Protein AF-A0A9P6IGS7-F1 (afdb_monomer)

Structure (mmCIF, N/CA/C/O backbone):
data_AF-A0A9P6IGS7-F1
#
_entry.id   AF-A0A9P6IGS7-F1
#
loop_
_atom_site.group_PDB
_atom_site.id
_atom_site.type_symbol
_atom_site.label_atom_id
_atom_site.label_alt_id
_atom_site.label_comp_id
_atom_site.label_asym_id
_atom_site.label_entity_id
_atom_site.label_seq_id
_atom_site.pdbx_PDB_ins_code
_atom_site.Cartn_x
_atom_site.Cartn_y
_atom_site.Cartn_z
_atom_site.occupancy
_atom_site.B_iso_or_equiv
_atom_site.auth_seq_id
_atom_site.auth_comp_id
_atom_site.auth_asym_id
_atom_site.auth_atom_id
_atom_site.pdbx_PDB_model_num
ATOM 1 N N . MET A 1 1 ? -25.926 4.861 7.932 1.00 48.53 1 MET A N 1
ATOM 2 C CA . MET A 1 1 ? -24.695 4.093 8.209 1.00 48.53 1 MET A CA 1
ATOM 3 C C . MET A 1 1 ? -24.009 4.774 9.375 1.00 48.53 1 MET A C 1
ATOM 5 O O . MET A 1 1 ? -23.817 5.980 9.305 1.00 48.53 1 MET A O 1
ATOM 9 N N . THR A 1 2 ? -23.759 4.057 10.466 1.00 55.62 2 THR A N 1
ATOM 10 C CA . THR A 1 2 ? -23.123 4.618 11.664 1.00 55.62 2 THR A CA 1
ATOM 11 C C . THR A 1 2 ? -21.640 4.811 11.376 1.00 55.62 2 THR A C 1
ATOM 13 O O . THR A 1 2 ? -20.963 3.857 10.999 1.00 55.62 2 THR A O 1
ATOM 16 N N . GLN A 1 3 ? -21.142 6.039 11.490 1.00 59.12 3 GLN A N 1
ATOM 17 C CA . GLN A 1 3 ? -19.722 6.325 11.319 1.00 59.12 3 GLN A CA 1
ATOM 18 C C . GLN A 1 3 ? -18.965 5.740 12.519 1.00 59.12 3 GLN A C 1
ATOM 20 O O . GLN A 1 3 ? -19.193 6.162 13.650 1.00 59.12 3 GLN A O 1
ATOM 25 N N . LYS A 1 4 ? -18.114 4.734 12.280 1.00 65.56 4 LYS A N 1
ATOM 26 C CA . LYS A 1 4 ? -17.201 4.195 13.295 1.00 65.56 4 LYS A CA 1
ATOM 27 C C . LYS A 1 4 ? -15.980 5.108 13.388 1.00 65.56 4 LYS A C 1
ATOM 29 O O . LYS A 1 4 ? -15.406 5.471 12.362 1.00 65.56 4 LYS A O 1
ATOM 34 N N . ILE A 1 5 ? -15.616 5.490 14.607 1.00 72.19 5 ILE A N 1
ATOM 35 C CA . ILE A 1 5 ? -14.420 6.280 14.908 1.00 72.19 5 ILE A CA 1
ATOM 36 C C . ILE A 1 5 ? -13.388 5.312 15.490 1.00 72.19 5 ILE A C 1
ATOM 38 O O . ILE A 1 5 ? -13.750 4.418 16.251 1.00 72.19 5 ILE A O 1
ATOM 42 N N . GLY A 1 6 ? -12.130 5.438 15.083 1.00 72.69 6 GLY A N 1
ATOM 43 C CA . GLY A 1 6 ? -11.079 4.513 15.483 1.00 72.69 6 GLY A CA 1
ATOM 44 C C . GLY A 1 6 ? -9.712 4.882 14.927 1.00 72.69 6 GLY A C 1
ATOM 45 O O . GLY A 1 6 ? -9.575 5.835 14.156 1.00 72.69 6 GLY A O 1
ATOM 46 N N . VAL A 1 7 ? -8.710 4.097 15.310 1.00 71.75 7 VAL A N 1
ATOM 47 C CA . VAL A 1 7 ? -7.334 4.186 14.813 1.00 71.75 7 VAL A CA 1
ATOM 48 C C . VAL A 1 7 ? -7.112 3.101 13.766 1.00 71.75 7 VAL A C 1
ATOM 50 O O . VAL A 1 7 ? -7.378 1.931 14.030 1.00 71.75 7 VAL A O 1
ATOM 53 N N . LEU A 1 8 ? -6.608 3.480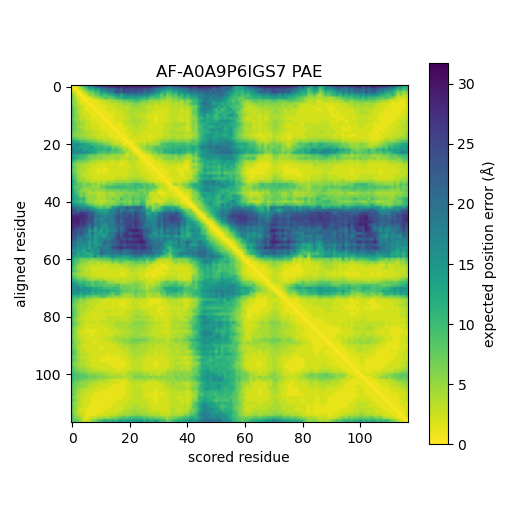 12.589 1.00 73.00 8 LEU A N 1
ATOM 54 C CA . LEU A 1 8 ? -6.190 2.544 11.546 1.00 73.00 8 LEU A CA 1
ATOM 55 C C . LEU A 1 8 ? -4.665 2.424 11.532 1.00 73.00 8 LEU A C 1
ATOM 57 O O . LEU A 1 8 ? -3.960 3.410 11.331 1.00 73.00 8 LEU A O 1
ATOM 61 N N . VAL A 1 9 ? -4.175 1.197 11.643 1.00 76.56 9 VAL A N 1
ATOM 62 C CA . VAL A 1 9 ? -2.787 0.816 11.394 1.00 76.56 9 VAL A CA 1
ATOM 63 C C . VAL A 1 9 ? -2.740 0.100 10.047 1.00 76.56 9 VAL A C 1
ATOM 65 O O . VAL A 1 9 ? -3.460 -0.872 9.836 1.00 76.56 9 VAL A O 1
ATOM 68 N N . ALA A 1 10 ? -1.927 0.598 9.113 1.00 77.88 10 ALA A N 1
ATOM 69 C CA . ALA A 1 10 ? -1.775 0.018 7.781 1.00 77.88 10 ALA A CA 1
ATOM 70 C C . ALA A 1 10 ? -0.299 -0.235 7.466 1.00 77.88 10 ALA A C 1
ATOM 72 O O . ALA A 1 10 ? 0.474 0.711 7.306 1.00 77.88 10 ALA A O 1
ATOM 73 N N . ILE A 1 11 ? 0.084 -1.507 7.349 1.00 79.38 11 ILE A N 1
ATOM 74 C CA . ILE A 1 11 ? 1.481 -1.928 7.227 1.00 79.38 11 ILE A CA 1
ATOM 75 C C . ILE A 1 11 ? 1.697 -2.608 5.862 1.00 79.38 11 ILE A C 1
ATOM 77 O O . ILE A 1 11 ? 1.283 -3.750 5.667 1.00 79.38 11 ILE A O 1
ATOM 81 N N . PRO A 1 12 ? 2.331 -1.940 4.877 1.00 83.19 12 PRO A N 1
ATOM 82 C CA . PRO A 1 12 ? 2.758 -2.571 3.639 1.00 83.19 12 PRO A CA 1
ATOM 83 C C . PRO A 1 12 ? 3.993 -3.435 3.912 1.00 83.19 12 PRO A C 1
ATOM 85 O O . PRO A 1 12 ? 5.076 -2.920 4.186 1.00 83.19 12 PRO A O 1
ATOM 88 N N . ILE A 1 13 ? 3.849 -4.754 3.791 1.00 82.75 13 ILE A N 1
ATOM 89 C CA . ILE A 1 13 ? 4.911 -5.713 4.136 1.00 82.75 13 ILE A CA 1
ATOM 90 C C . ILE A 1 13 ? 5.799 -6.030 2.929 1.00 82.75 13 ILE A C 1
ATOM 92 O O . ILE A 1 13 ? 7.023 -6.112 3.036 1.00 82.75 13 ILE A O 1
ATOM 96 N N . LYS A 1 14 ? 5.195 -6.271 1.756 1.00 84.62 14 LYS A N 1
ATOM 97 C CA . LYS A 1 14 ? 5.913 -6.752 0.560 1.00 84.62 14 LYS A CA 1
ATOM 98 C C . LYS A 1 14 ? 5.155 -6.478 -0.733 1.00 84.62 14 LYS A C 1
ATOM 100 O O . LYS A 1 14 ? 3.932 -6.461 -0.747 1.00 84.62 14 LYS A O 1
ATOM 105 N N . GLY A 1 15 ? 5.883 -6.334 -1.839 1.00 88.00 15 GLY A N 1
ATOM 106 C CA . GLY A 1 15 ? 5.319 -6.250 -3.190 1.00 88.00 15 GLY A CA 1
ATOM 107 C C . GLY A 1 15 ? 5.580 -7.515 -4.010 1.00 88.00 15 GLY A C 1
ATOM 108 O O . GLY A 1 15 ? 6.537 -8.245 -3.748 1.00 88.00 15 GLY A O 1
ATOM 109 N N . ARG A 1 16 ? 4.760 -7.774 -5.033 1.00 90.25 16 ARG A N 1
ATOM 110 C CA . ARG A 1 16 ? 5.007 -8.828 -6.033 1.00 90.25 16 ARG A CA 1
ATOM 111 C C . ARG A 1 16 ? 4.616 -8.370 -7.433 1.00 90.25 16 ARG A C 1
ATOM 113 O O . ARG A 1 16 ? 3.705 -7.565 -7.592 1.00 90.25 16 ARG A O 1
ATOM 120 N N . LYS A 1 17 ? 5.282 -8.937 -8.446 1.00 93.12 17 LYS A N 1
ATOM 121 C CA . LYS A 1 17 ? 5.014 -8.673 -9.874 1.00 93.12 17 LYS A CA 1
ATOM 122 C C . LYS A 1 17 ? 4.985 -7.171 -10.218 1.00 93.12 17 LYS A C 1
ATOM 124 O O . LYS A 1 17 ? 4.226 -6.760 -11.089 1.00 93.12 17 LYS A O 1
ATOM 129 N N . LEU A 1 18 ? 5.794 -6.368 -9.520 1.00 91.81 18 LEU A N 1
ATOM 130 C CA . LEU A 1 18 ? 5.914 -4.938 -9.786 1.00 91.81 18 LEU A CA 1
ATOM 131 C C . LEU A 1 18 ? 6.497 -4.729 -11.183 1.00 91.81 18 LEU A C 1
ATOM 133 O O . LEU A 1 18 ? 7.476 -5.383 -11.552 1.00 91.81 18 LEU A O 1
ATOM 137 N N . ILE A 1 19 ? 5.896 -3.830 -11.959 1.00 91.00 19 ILE A N 1
ATOM 138 C CA . ILE A 1 19 ? 6.411 -3.519 -13.293 1.00 91.00 19 ILE A CA 1
ATOM 139 C C . ILE A 1 19 ? 7.737 -2.760 -13.198 1.00 91.00 19 ILE A C 1
ATOM 141 O O . ILE A 1 19 ? 7.908 -1.854 -12.377 1.00 91.00 19 ILE A O 1
ATOM 145 N N . ASN A 1 20 ? 8.671 -3.113 -14.082 1.00 86.88 20 ASN A N 1
ATOM 146 C CA . ASN A 1 20 ? 9.965 -2.453 -14.152 1.00 86.88 20 ASN A CA 1
ATOM 147 C C . ASN A 1 20 ? 9.980 -1.361 -15.219 1.00 86.88 20 ASN A C 1
ATOM 149 O O . ASN A 1 20 ? 9.940 -1.656 -16.412 1.00 86.88 20 ASN A O 1
ATOM 153 N N . ARG A 1 21 ? 10.042 -0.100 -14.778 1.00 77.19 21 ARG A N 1
ATOM 154 C CA . ARG A 1 21 ? 10.115 1.074 -15.663 1.00 77.19 21 ARG A CA 1
ATOM 155 C C . ARG A 1 21 ? 11.537 1.590 -15.875 1.00 77.19 21 ARG A C 1
ATOM 157 O O . ARG A 1 21 ? 11.810 2.212 -16.897 1.00 77.19 21 ARG A O 1
ATOM 164 N N . SER A 1 22 ? 12.459 1.274 -14.965 1.00 71.75 22 SER A N 1
ATOM 165 C CA . SER A 1 22 ? 13.825 1.801 -14.997 1.00 71.75 22 SER A CA 1
ATOM 166 C C . SER A 1 22 ? 14.737 1.084 -15.997 1.00 71.75 22 SER A C 1
ATOM 168 O O . SER A 1 22 ? 15.829 1.576 -16.285 1.00 71.75 22 SER A O 1
ATOM 170 N N . GLY A 1 23 ? 14.322 -0.077 -16.523 1.00 71.56 23 GLY A N 1
ATOM 171 C CA . GLY A 1 23 ? 15.144 -0.905 -17.414 1.00 71.56 23 GLY A CA 1
ATOM 172 C C . GLY A 1 23 ? 16.380 -1.500 -16.723 1.00 71.56 23 GLY A C 1
ATOM 173 O O . GLY A 1 23 ? 17.259 -2.041 -17.391 1.00 71.56 23 GLY A O 1
ATOM 174 N N . GLY A 1 24 ? 16.456 -1.392 -15.391 1.00 74.25 24 GLY A N 1
ATOM 175 C CA . GLY A 1 24 ? 17.576 -1.815 -14.555 1.00 74.25 24 GLY A CA 1
ATOM 176 C C . GLY A 1 24 ? 17.115 -2.202 -13.147 1.00 74.25 24 GLY A C 1
ATOM 177 O O . GLY A 1 24 ? 15.996 -2.674 -12.954 1.00 74.25 24 GLY A O 1
ATOM 178 N N . LYS A 1 25 ? 17.981 -2.035 -12.142 1.00 80.44 25 LYS A N 1
ATOM 179 C CA . LYS A 1 25 ? 17.617 -2.294 -10.739 1.00 80.44 25 LYS A CA 1
ATOM 180 C C . LYS A 1 25 ? 16.598 -1.248 -10.262 1.00 80.44 25 LYS A C 1
ATOM 182 O O . LYS A 1 25 ? 16.829 -0.058 -10.455 1.00 80.44 25 LYS A O 1
ATOM 187 N N . GLN A 1 26 ? 15.514 -1.697 -9.631 1.00 81.56 26 GLN A N 1
ATOM 188 C CA . GLN A 1 26 ? 14.516 -0.832 -8.989 1.00 81.56 26 GLN A CA 1
ATOM 189 C C . GLN A 1 26 ? 14.714 -0.794 -7.472 1.00 81.56 26 GLN A C 1
ATOM 191 O O . GLN A 1 26 ? 15.150 -1.785 -6.880 1.00 81.56 26 GLN A O 1
ATOM 196 N N . SER A 1 27 ? 14.333 0.328 -6.864 1.00 83.50 27 SER A N 1
ATOM 197 C CA . SER A 1 27 ? 14.329 0.564 -5.418 1.00 83.50 27 SER A CA 1
ATOM 198 C C . SER A 1 27 ? 12.940 1.054 -4.979 1.00 83.50 27 SER A C 1
ATOM 200 O O . SER A 1 27 ? 12.761 2.248 -4.729 1.00 83.50 27 SER A O 1
ATOM 202 N N . PRO A 1 28 ? 11.926 0.169 -4.939 1.00 87.62 28 PRO A N 1
ATOM 203 C CA . PRO A 1 28 ? 10.552 0.580 -4.687 1.00 87.62 28 PRO A CA 1
ATOM 204 C C . PRO A 1 28 ? 10.312 1.043 -3.237 1.00 87.62 28 PRO A C 1
ATOM 206 O O . PRO A 1 28 ? 10.867 0.474 -2.290 1.00 87.62 28 PRO A O 1
ATOM 209 N N . TYR A 1 29 ? 9.434 2.036 -3.069 1.00 87.38 29 TYR A N 1
ATOM 210 C CA . TYR A 1 29 ? 8.826 2.456 -1.801 1.00 87.38 29 TYR A CA 1
ATOM 211 C C . TYR A 1 29 ? 7.314 2.654 -1.963 1.00 87.38 29 TYR A C 1
ATOM 213 O O . TYR A 1 29 ? 6.835 2.904 -3.070 1.00 87.38 29 TYR A O 1
ATOM 221 N N . VAL A 1 30 ? 6.568 2.542 -0.862 1.00 86.94 30 VAL A N 1
ATOM 222 C CA . VAL A 1 30 ? 5.111 2.726 -0.825 1.00 86.94 30 VAL A CA 1
ATOM 223 C C . VAL A 1 30 ? 4.789 4.067 -0.175 1.00 86.94 30 VAL A C 1
ATOM 225 O O . VAL A 1 30 ? 5.300 4.380 0.898 1.00 86.94 30 VAL A O 1
ATOM 228 N N . GLU A 1 31 ? 3.941 4.855 -0.817 1.00 88.38 31 GLU A N 1
ATOM 229 C CA . GLU A 1 31 ? 3.315 6.057 -0.281 1.00 88.38 31 GLU A CA 1
ATOM 230 C C . GLU A 1 31 ? 1.844 5.758 0.026 1.00 88.38 31 GLU A C 1
ATOM 232 O O . GLU A 1 31 ? 1.119 5.207 -0.802 1.00 88.38 31 GLU A O 1
ATOM 237 N N . LEU A 1 32 ? 1.420 6.098 1.239 1.00 81.19 32 LEU A N 1
ATOM 238 C CA . LEU A 1 32 ? 0.060 5.966 1.737 1.00 81.19 32 LEU A CA 1
ATOM 239 C C . LEU A 1 32 ? -0.491 7.364 1.984 1.00 81.19 32 LEU A C 1
ATOM 241 O O . LEU A 1 32 ? 0.084 8.143 2.750 1.00 81.19 32 LEU A O 1
ATOM 245 N N . LYS A 1 33 ? -1.617 7.678 1.348 1.00 83.69 33 LYS A N 1
ATOM 246 C CA . LYS A 1 33 ? -2.319 8.944 1.531 1.00 83.69 33 LYS A CA 1
ATOM 247 C C . LYS A 1 33 ? -3.746 8.696 1.995 1.00 83.69 33 LYS A C 1
ATOM 249 O O . LYS A 1 33 ? -4.531 8.048 1.304 1.00 83.69 33 LYS A O 1
ATOM 254 N N . LEU A 1 34 ? -4.080 9.253 3.152 1.00 74.00 34 LEU A N 1
ATOM 255 C CA . LEU A 1 34 ? -5.387 9.141 3.785 1.00 74.00 34 LEU A CA 1
ATOM 256 C C . LEU A 1 34 ? -5.839 10.532 4.230 1.00 74.00 34 LEU A C 1
ATOM 258 O O . LEU A 1 34 ? -5.223 11.150 5.099 1.00 74.00 34 LEU A O 1
ATOM 262 N N . SER A 1 35 ? -6.897 11.048 3.605 1.00 73.69 35 SER A N 1
ATOM 263 C CA . SER A 1 35 ? -7.319 12.447 3.764 1.00 73.69 35 SER A CA 1
ATOM 264 C C . SER A 1 35 ? -6.155 13.422 3.464 1.00 73.69 35 SER A C 1
ATOM 266 O O . SER A 1 35 ? -5.511 13.316 2.417 1.00 73.69 35 SER A O 1
ATOM 268 N N . GLU A 1 36 ? -5.854 14.344 4.384 1.00 70.19 36 GLU A N 1
ATOM 269 C CA . GLU A 1 36 ? -4.747 15.313 4.289 1.00 70.19 36 GLU A CA 1
ATOM 270 C C . GLU A 1 36 ? -3.391 14.745 4.747 1.00 70.19 36 GLU A C 1
ATOM 272 O O . GLU A 1 36 ? -2.369 15.428 4.709 1.00 70.19 36 GLU A O 1
ATOM 277 N N . GLN A 1 37 ? -3.357 13.488 5.189 1.00 66.56 37 GLN A N 1
ATOM 278 C CA . GLN A 1 37 ? -2.164 12.855 5.729 1.00 66.56 37 GLN A CA 1
ATOM 279 C C . GLN A 1 37 ? -1.477 12.014 4.659 1.00 66.56 37 GLN A C 1
ATOM 281 O O . GLN A 1 37 ? -2.104 11.192 3.994 1.00 66.56 37 GLN A O 1
ATOM 286 N N . THR A 1 38 ? -0.173 12.224 4.483 1.00 73.94 38 THR A N 1
ATOM 287 C CA . THR A 1 38 ? 0.662 11.437 3.566 1.00 73.94 38 THR A CA 1
ATOM 288 C C . THR A 1 38 ? 1.854 10.887 4.327 1.00 73.94 38 THR A C 1
ATOM 290 O O . THR A 1 38 ? 2.583 11.637 4.979 1.00 73.94 38 THR A O 1
ATOM 293 N N . LYS A 1 39 ? 2.067 9.578 4.233 1.00 68.94 39 LYS A N 1
ATOM 294 C CA . LYS A 1 39 ? 3.218 8.887 4.810 1.00 68.94 39 LYS A CA 1
ATOM 295 C C . LYS A 1 39 ? 3.847 7.984 3.759 1.00 68.94 39 LYS A C 1
ATOM 297 O O . LYS A 1 39 ? 3.167 7.500 2.865 1.00 68.94 39 LYS A O 1
ATOM 302 N N . ARG A 1 40 ? 5.154 7.754 3.851 1.00 71.56 40 ARG A N 1
ATOM 303 C CA . ARG A 1 40 ? 5.882 6.885 2.916 1.00 71.56 40 ARG A CA 1
ATOM 304 C C . ARG A 1 40 ? 6.813 5.936 3.651 1.00 71.56 40 ARG A C 1
ATOM 306 O O . ARG A 1 40 ? 7.399 6.313 4.668 1.00 71.56 40 ARG A O 1
ATOM 313 N N . THR A 1 41 ? 6.984 4.729 3.120 1.00 64.88 41 THR A N 1
ATOM 314 C CA . THR A 1 41 ? 8.034 3.806 3.560 1.00 64.88 41 THR A CA 1
ATOM 315 C C . THR A 1 41 ? 9.407 4.368 3.190 1.00 64.88 41 THR A C 1
ATOM 317 O O . THR A 1 41 ? 9.545 5.209 2.298 1.00 64.88 41 THR A O 1
ATOM 320 N N . LYS A 1 42 ? 10.463 3.856 3.830 1.00 63.38 42 LYS A N 1
ATOM 321 C CA . LYS A 1 42 ? 11.812 3.939 3.251 1.00 63.38 42 LYS A CA 1
ATOM 322 C C . LYS A 1 42 ? 11.856 3.099 1.965 1.00 63.38 42 LYS A C 1
ATOM 324 O O . LYS A 1 42 ? 11.108 2.124 1.846 1.00 63.38 42 LYS A O 1
ATOM 329 N N . ALA A 1 43 ? 12.717 3.455 1.014 1.00 55.16 43 ALA A N 1
ATOM 330 C CA . ALA A 1 43 ? 12.963 2.605 -0.146 1.00 55.16 43 ALA A CA 1
ATOM 331 C C . ALA A 1 43 ? 13.704 1.335 0.265 1.00 55.16 43 ALA A C 1
ATOM 333 O O . ALA A 1 43 ? 14.628 1.362 1.082 1.00 55.16 43 ALA A O 1
ATOM 334 N N . SER A 1 44 ? 13.274 0.206 -0.288 1.00 52.72 44 SER A N 1
ATOM 335 C CA . SER A 1 44 ? 13.794 -1.097 0.106 1.00 52.72 44 SER A CA 1
ATOM 336 C C . SER A 1 44 ? 14.990 -1.505 -0.758 1.00 52.72 44 SER A C 1
ATOM 338 O O . SER A 1 44 ? 14.852 -1.763 -1.952 1.00 52.72 44 SER A O 1
ATOM 340 N N . LEU A 1 45 ? 16.160 -1.650 -0.130 1.00 48.81 45 LEU A N 1
ATOM 341 C CA . LEU A 1 45 ? 17.237 -2.557 -0.557 1.00 48.81 45 LEU A CA 1
ATOM 342 C C . LEU A 1 45 ? 17.166 -3.860 0.282 1.00 48.81 45 LEU A C 1
ATOM 344 O O . LEU A 1 45 ? 18.181 -4.339 0.752 1.00 48.81 45 LEU A O 1
ATOM 348 N N . ILE A 1 46 ? 15.945 -4.388 0.471 1.00 46.62 46 ILE A N 1
ATOM 349 C CA . ILE A 1 46 ? 15.502 -5.617 1.176 1.00 46.62 46 ILE A CA 1
ATOM 350 C C . ILE A 1 46 ? 16.009 -5.832 2.629 1.00 46.62 46 ILE A C 1
ATOM 352 O O . ILE A 1 46 ? 17.203 -5.888 2.891 1.00 46.62 46 ILE A O 1
ATOM 356 N N . ALA A 1 47 ? 15.037 -6.133 3.512 1.00 35.88 47 ALA A N 1
ATOM 357 C CA . ALA A 1 47 ? 15.114 -6.745 4.855 1.00 35.88 47 ALA A CA 1
ATOM 358 C C . ALA A 1 47 ? 15.172 -5.806 6.081 1.00 35.88 47 ALA A C 1
ATOM 360 O O . ALA A 1 47 ? 16.210 -5.695 6.722 1.00 35.88 47 ALA A O 1
ATOM 361 N N . SER A 1 48 ? 14.036 -5.183 6.437 1.00 37.16 48 SER A N 1
ATOM 362 C CA . SER A 1 48 ? 13.523 -5.023 7.822 1.00 37.16 48 SER A CA 1
ATOM 363 C C . SER A 1 48 ? 12.492 -3.881 7.919 1.00 37.16 48 SER A C 1
ATOM 365 O O . SER A 1 48 ? 12.732 -2.815 7.354 1.00 37.16 48 SER A O 1
ATOM 367 N N . VAL A 1 49 ? 11.427 -3.965 8.725 1.00 36.38 49 VAL A N 1
ATOM 368 C CA . VAL A 1 49 ? 10.145 -4.681 8.500 1.00 36.38 49 VAL A CA 1
ATOM 369 C C . VAL A 1 49 ? 8.958 -3.809 8.972 1.00 36.38 49 VAL A C 1
ATOM 371 O O . VAL A 1 49 ? 7.837 -4.093 8.593 1.00 36.38 49 VAL A O 1
ATOM 374 N N . GLU A 1 50 ? 9.158 -2.733 9.743 1.00 40.56 50 GLU A N 1
ATOM 375 C CA . GLU A 1 50 ? 8.045 -1.992 10.366 1.00 40.56 50 GLU A CA 1
ATOM 376 C C . GLU A 1 50 ? 8.295 -0.478 10.365 1.00 40.56 50 GLU A C 1
ATOM 378 O O . GLU A 1 50 ? 9.054 0.047 11.181 1.00 40.56 50 GLU A O 1
ATOM 383 N N . PRO A 1 51 ? 7.700 0.270 9.432 1.00 40.62 51 PRO A N 1
ATOM 384 C CA . PRO A 1 51 ? 7.492 1.694 9.628 1.00 40.62 51 PRO A CA 1
ATOM 385 C C . PRO A 1 51 ? 6.222 1.935 10.471 1.00 40.62 51 PRO A C 1
ATOM 387 O O . PRO A 1 51 ? 5.115 1.638 10.034 1.00 40.62 51 PRO A O 1
ATOM 390 N N . GLU A 1 52 ? 6.387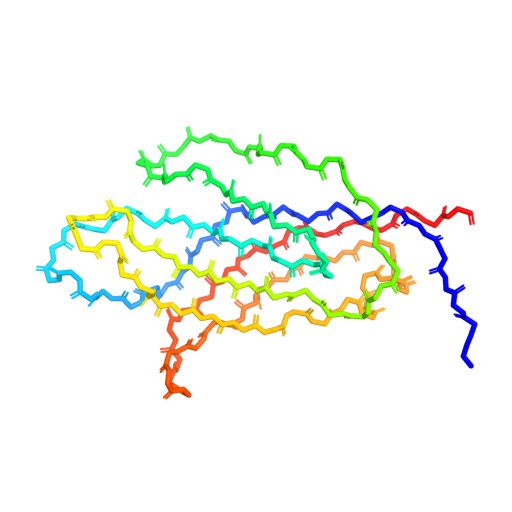 2.490 11.675 1.00 39.75 52 GLU A N 1
ATOM 391 C CA . GLU A 1 52 ? 5.282 2.929 12.540 1.00 39.75 52 GLU A CA 1
ATOM 392 C C . GLU A 1 52 ? 4.667 4.229 12.033 1.00 39.75 52 GLU A C 1
ATOM 394 O O . GLU A 1 52 ? 5.356 5.208 11.719 1.00 39.75 52 GLU A O 1
ATOM 399 N N . TRP A 1 53 ? 3.340 4.261 11.998 1.00 49.53 53 TRP A N 1
ATOM 400 C CA . TRP A 1 53 ? 2.606 5.411 11.523 1.00 49.53 53 TRP A CA 1
ATOM 401 C C . TRP A 1 53 ? 1.345 5.665 12.352 1.00 49.53 53 TRP A C 1
ATOM 403 O O . TRP A 1 53 ? 0.241 5.541 11.843 1.00 49.53 53 TRP A O 1
ATOM 413 N N . ASP A 1 54 ? 1.518 6.215 13.549 1.00 43.94 54 ASP A N 1
ATOM 414 C CA . ASP A 1 54 ? 0.439 6.707 14.424 1.00 43.94 54 ASP A CA 1
ATOM 415 C C . ASP A 1 54 ? -0.369 7.863 13.804 1.00 43.94 54 ASP A C 1
ATOM 417 O O . ASP A 1 54 ? 0.019 9.015 13.985 1.00 43.94 54 ASP A O 1
ATOM 421 N N . GLN A 1 55 ? -1.441 7.622 13.033 1.00 44.62 55 GLN A N 1
ATOM 422 C CA . GLN A 1 55 ? -2.366 8.689 12.593 1.00 44.62 55 GLN A CA 1
ATOM 423 C C . GLN A 1 55 ? -3.831 8.223 12.455 1.00 44.62 55 GLN A C 1
ATOM 425 O O . GLN A 1 55 ? -4.115 7.144 11.943 1.00 44.62 55 GLN A O 1
ATOM 430 N N . GLU A 1 56 ? -4.761 9.082 12.893 1.00 46.78 56 GLU A N 1
ATOM 431 C CA . GLU A 1 56 ? -6.219 8.879 12.871 1.00 46.78 56 GLU A CA 1
ATOM 432 C C . GLU A 1 56 ? -6.835 9.180 11.499 1.00 46.78 56 GLU A C 1
ATOM 434 O O . GLU A 1 56 ? -6.466 10.154 10.836 1.00 46.78 56 GLU A O 1
ATOM 439 N N . ALA A 1 57 ? -7.840 8.395 11.098 1.00 46.38 57 ALA A N 1
ATOM 440 C CA . ALA A 1 57 ? -8.670 8.706 9.940 1.00 46.38 57 ALA A CA 1
ATOM 441 C C . ALA A 1 57 ? -10.078 8.113 10.044 1.00 46.38 57 ALA A C 1
ATOM 443 O O . ALA A 1 57 ? -10.263 6.938 10.345 1.00 46.38 57 ALA A O 1
ATOM 444 N N . SER A 1 58 ? -11.074 8.926 9.695 1.00 51.59 58 SER A N 1
ATOM 445 C CA . SER A 1 58 ? -12.483 8.544 9.583 1.00 51.59 58 SER A CA 1
ATOM 446 C C . SER A 1 58 ? -12.960 8.636 8.128 1.00 51.59 58 SER A C 1
ATOM 448 O O . SER A 1 58 ? -13.896 9.367 7.811 1.00 51.59 58 SER A O 1
ATOM 450 N N . GLN A 1 59 ? -12.307 7.914 7.210 1.00 54.75 59 GLN A N 1
ATOM 451 C CA . GLN A 1 59 ? -12.739 7.810 5.809 1.00 54.75 59 GLN A CA 1
ATOM 452 C C . GLN A 1 59 ? -12.531 6.402 5.245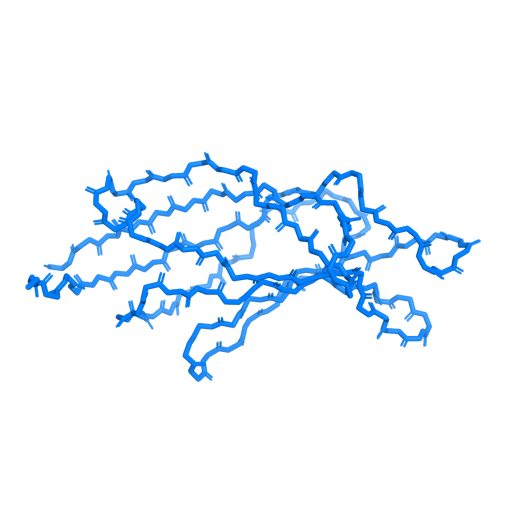 1.00 54.75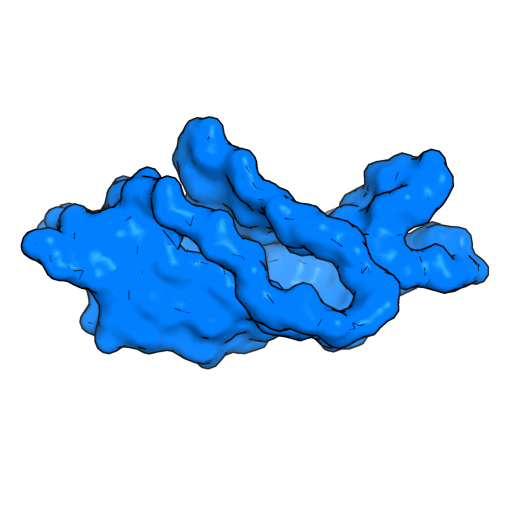 59 GLN A C 1
ATOM 454 O O . GLN A 1 59 ? -11.676 5.651 5.700 1.00 54.75 59 GLN A O 1
ATOM 459 N N . LEU A 1 60 ? -13.343 6.048 4.245 1.00 58.91 60 LEU A N 1
ATOM 460 C CA . LEU A 1 60 ? -13.465 4.679 3.731 1.00 58.91 60 LEU A CA 1
ATOM 461 C C . LEU A 1 60 ? -12.331 4.252 2.791 1.00 58.91 60 LEU A C 1
ATOM 463 O O . LEU A 1 60 ? -12.255 3.071 2.466 1.00 58.91 60 LEU A O 1
ATOM 467 N N . ASN A 1 61 ? -11.472 5.171 2.341 1.00 71.31 61 ASN A N 1
ATOM 468 C CA . ASN A 1 61 ? -10.567 4.937 1.218 1.00 71.31 61 ASN A CA 1
ATOM 469 C C . ASN A 1 61 ? -9.166 5.499 1.505 1.00 71.31 61 ASN A C 1
ATOM 471 O O . ASN A 1 61 ? -9.031 6.685 1.801 1.00 71.31 61 ASN A O 1
ATOM 475 N N . MET A 1 62 ? -8.131 4.672 1.344 1.00 80.56 62 MET A N 1
ATOM 476 C CA . MET A 1 62 ? -6.722 5.076 1.401 1.00 80.56 62 MET A CA 1
ATOM 477 C C . MET A 1 62 ? -6.096 4.969 0.009 1.00 80.56 62 MET A C 1
ATOM 479 O O . MET A 1 62 ? -6.198 3.932 -0.643 1.00 80.56 62 MET A O 1
ATOM 483 N N . ASN A 1 63 ? -5.427 6.022 -0.452 1.00 88.75 63 ASN A N 1
ATOM 484 C CA . ASN A 1 63 ? -4.661 5.972 -1.692 1.00 88.75 63 ASN A CA 1
ATOM 485 C C . ASN A 1 63 ? -3.292 5.348 -1.422 1.00 88.75 63 ASN A C 1
ATOM 487 O O . ASN A 1 63 ? -2.601 5.724 -0.476 1.00 88.75 63 ASN A O 1
ATOM 491 N N . VAL A 1 64 ? -2.912 4.402 -2.270 1.00 86.31 64 VAL A N 1
ATOM 492 C CA . VAL A 1 64 ? -1.642 3.687 -2.230 1.00 86.31 64 VAL A CA 1
ATOM 493 C C . VAL A 1 64 ? -0.921 3.971 -3.535 1.00 86.31 64 VAL A C 1
ATOM 495 O O . VAL A 1 64 ? -1.462 3.689 -4.602 1.00 86.31 64 VAL A O 1
ATOM 498 N N . ALA A 1 65 ? 0.301 4.480 -3.462 1.00 91.19 65 ALA A N 1
ATOM 499 C CA . ALA A 1 65 ? 1.179 4.642 -4.613 1.00 91.19 65 ALA A CA 1
ATOM 500 C C . ALA A 1 65 ? 2.508 3.928 -4.360 1.00 91.19 65 ALA A C 1
ATOM 502 O O . ALA A 1 65 ? 3.020 3.902 -3.245 1.00 91.19 65 ALA A O 1
ATOM 503 N N . VAL A 1 66 ? 3.076 3.325 -5.39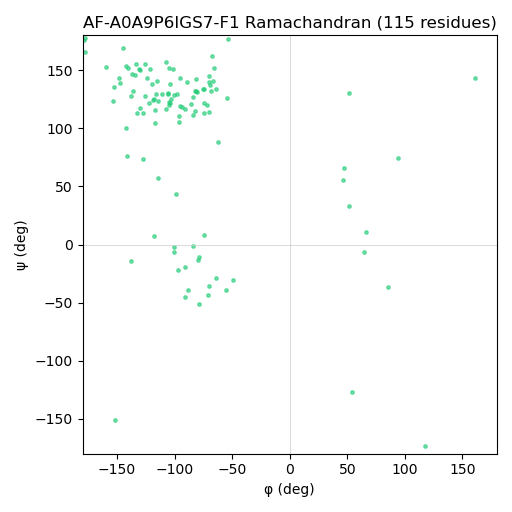7 1.00 87.56 66 VAL A N 1
ATOM 504 C CA . VAL A 1 66 ? 4.389 2.683 -5.353 1.00 87.56 66 VAL A CA 1
ATOM 505 C C . VAL A 1 66 ? 5.299 3.410 -6.319 1.00 87.56 66 VAL A C 1
ATOM 507 O O . VAL A 1 66 ? 4.994 3.526 -7.505 1.00 87.56 66 VAL A O 1
ATOM 510 N N . HIS A 1 67 ? 6.435 3.872 -5.820 1.00 90.81 67 HIS A N 1
ATOM 511 C CA . HIS A 1 67 ? 7.414 4.641 -6.578 1.00 90.81 67 HIS A CA 1
ATOM 512 C C . HIS A 1 67 ? 8.762 3.930 -6.576 1.00 90.81 67 HIS A C 1
ATOM 514 O O . HIS A 1 67 ? 9.095 3.248 -5.615 1.00 90.81 67 HIS A O 1
ATOM 520 N N . ASP A 1 68 ? 9.558 4.122 -7.622 1.00 87.94 68 ASP A N 1
ATOM 521 C CA . ASP A 1 68 ? 10.959 3.705 -7.680 1.00 87.94 68 ASP A CA 1
ATOM 522 C C . ASP A 1 68 ? 11.867 4.876 -7.285 1.00 87.94 68 ASP A C 1
ATOM 524 O O . ASP A 1 68 ? 11.877 5.884 -7.984 1.00 87.94 68 ASP A O 1
ATOM 528 N N . GLU A 1 69 ? 12.667 4.759 -6.218 1.00 84.00 69 GLU A N 1
ATOM 529 C CA . GLU A 1 69 ? 13.625 5.801 -5.797 1.00 84.00 69 GLU A CA 1
ATOM 530 C C . GLU A 1 69 ? 14.880 5.892 -6.695 1.00 84.00 69 GLU A C 1
ATOM 532 O O . GLU A 1 69 ? 15.831 6.619 -6.399 1.00 84.00 69 GLU A O 1
ATOM 537 N N . GLY A 1 70 ? 14.911 5.177 -7.823 1.00 75.12 70 GLY A N 1
ATOM 538 C CA . GLY A 1 70 ? 15.931 5.346 -8.854 1.00 75.12 70 GLY A CA 1
ATOM 539 C C . GLY A 1 70 ? 16.076 6.796 -9.358 1.00 75.12 70 GLY A C 1
ATOM 540 O O . GLY A 1 70 ? 15.327 7.705 -9.000 1.00 75.12 70 GLY A O 1
ATOM 541 N N . LYS A 1 71 ? 17.042 7.031 -10.259 1.00 68.75 71 LYS A N 1
ATOM 542 C CA . LYS A 1 71 ? 17.451 8.384 -10.712 1.00 68.75 71 LYS A CA 1
ATOM 543 C C . LYS A 1 71 ? 16.304 9.312 -11.142 1.00 68.75 71 LYS A C 1
ATOM 545 O O . LYS A 1 71 ? 16.451 10.524 -11.033 1.00 68.75 71 LYS A O 1
ATOM 550 N N . LYS A 1 72 ? 15.209 8.758 -11.666 1.00 70.75 72 LYS A N 1
ATOM 551 C CA . LYS A 1 72 ? 14.064 9.514 -12.189 1.00 70.75 72 LYS A CA 1
ATOM 552 C C . LYS A 1 72 ? 12.865 9.597 -11.243 1.00 70.75 72 LYS A C 1
ATOM 554 O O . LYS A 1 72 ? 11.940 10.329 -11.567 1.00 70.75 72 LYS A O 1
ATOM 559 N N . LYS A 1 73 ? 12.881 8.901 -10.099 1.00 73.75 73 LYS A N 1
ATOM 560 C CA . LYS A 1 73 ? 11.769 8.863 -9.133 1.00 73.75 73 LYS A CA 1
ATOM 561 C C . LYS A 1 73 ? 10.411 8.615 -9.803 1.00 73.75 73 LYS A C 1
ATOM 563 O O . LYS A 1 73 ? 9.556 9.493 -9.844 1.00 73.75 73 LYS A O 1
ATOM 568 N N . GLU A 1 74 ? 10.243 7.432 -10.387 1.00 87.12 74 GLU A N 1
ATOM 569 C CA . GLU A 1 74 ? 9.101 7.117 -11.257 1.00 87.12 74 GLU A CA 1
ATOM 570 C C . GLU A 1 74 ? 7.966 6.416 -10.501 1.00 87.12 74 GLU A C 1
ATOM 572 O O . GLU A 1 74 ? 8.212 5.571 -9.642 1.00 87.12 74 GLU A O 1
ATOM 577 N N . LEU A 1 75 ? 6.714 6.725 -10.853 1.00 91.62 75 LEU A N 1
ATOM 578 C CA . LEU A 1 75 ? 5.542 5.989 -10.376 1.00 91.62 75 LEU A CA 1
ATOM 579 C C . LEU A 1 75 ? 5.489 4.601 -11.039 1.00 91.62 75 LEU A C 1
ATOM 581 O O . LEU A 1 75 ? 5.386 4.487 -12.262 1.00 91.62 75 LEU A O 1
ATOM 585 N N . ILE A 1 76 ? 5.526 3.544 -10.228 1.00 91.75 76 ILE A N 1
ATOM 586 C CA . ILE A 1 76 ? 5.343 2.155 -10.667 1.00 91.75 76 ILE A CA 1
ATOM 587 C C . ILE A 1 76 ? 3.854 1.885 -10.865 1.00 91.75 76 ILE A C 1
ATOM 589 O O . ILE A 1 76 ? 3.458 1.429 -11.935 1.00 91.75 76 ILE A O 1
ATOM 593 N N . GLY A 1 77 ? 3.033 2.210 -9.870 1.00 94.62 77 GLY A N 1
ATOM 594 C CA . GLY A 1 77 ? 1.586 2.069 -9.936 1.00 94.62 77 GLY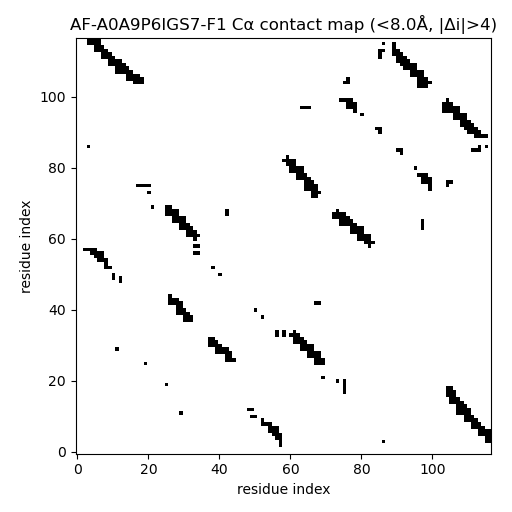 A CA 1
ATOM 595 C C . GLY A 1 77 ? 0.906 2.575 -8.674 1.00 94.62 77 GLY A C 1
ATOM 596 O O . GLY A 1 77 ? 1.554 2.796 -7.656 1.00 94.62 77 GLY A O 1
ATOM 597 N N . GLU A 1 78 ? -0.400 2.755 -8.751 1.00 96.62 78 GLU A N 1
ATOM 598 C CA . GLU A 1 78 ? -1.231 3.313 -7.696 1.00 96.62 78 GLU A CA 1
ATOM 599 C C . GLU A 1 78 ? -2.614 2.655 -7.663 1.00 96.62 78 GLU A C 1
ATOM 601 O O . GLU A 1 78 ? -2.999 1.908 -8.568 1.00 96.62 78 GLU A O 1
ATOM 606 N N . GLY A 1 79 ? -3.365 2.932 -6.606 1.00 94.44 79 GLY A N 1
ATOM 607 C CA . GLY A 1 79 ? -4.765 2.565 -6.490 1.00 94.44 79 GLY A CA 1
ATOM 608 C C . GLY A 1 79 ? -5.374 3.045 -5.178 1.00 94.44 79 GLY A C 1
ATOM 609 O O . GLY A 1 79 ? -4.688 3.568 -4.302 1.00 94.44 79 GLY A O 1
ATOM 610 N N . THR A 1 80 ? -6.677 2.829 -5.032 1.00 92.75 80 THR A N 1
ATOM 611 C CA . THR A 1 80 ? -7.412 3.132 -3.803 1.00 92.75 80 THR A CA 1
ATOM 612 C C . THR A 1 80 ? -7.782 1.839 -3.077 1.00 92.75 80 THR A C 1
ATOM 614 O O . THR A 1 80 ? -8.544 1.028 -3.602 1.00 92.75 80 THR A O 1
ATOM 617 N N . LEU A 1 81 ? -7.256 1.654 -1.866 1.00 88.62 81 LEU A N 1
ATOM 618 C CA . LEU A 1 81 ? -7.600 0.558 -0.964 1.00 88.62 81 LEU A CA 1
ATOM 619 C C . LEU A 1 81 ? -8.839 0.940 -0.148 1.00 88.62 81 L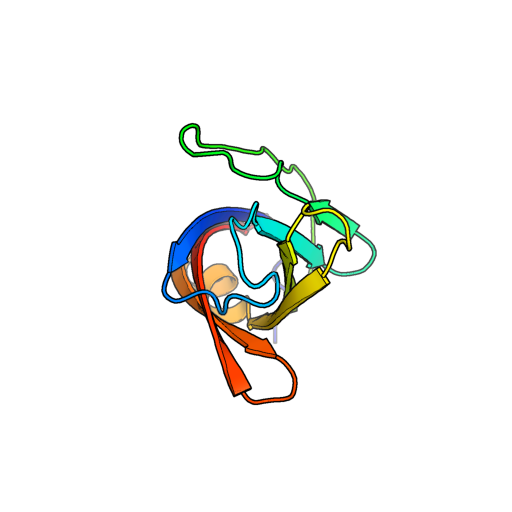EU A C 1
ATOM 621 O O . LEU A 1 81 ? -8.838 1.943 0.570 1.00 88.62 81 LEU A O 1
ATOM 625 N N . LEU A 1 82 ? -9.901 0.144 -0.275 1.00 87.94 82 LEU A N 1
ATOM 626 C CA . LEU A 1 82 ? -11.135 0.333 0.483 1.00 87.94 82 LEU A CA 1
ATOM 627 C C . LEU A 1 82 ? -10.985 -0.270 1.886 1.00 87.94 82 LEU A C 1
ATOM 629 O O . LEU A 1 82 ? -10.561 -1.411 2.037 1.00 87.94 82 LEU A O 1
ATOM 633 N N . LEU A 1 83 ? -11.367 0.491 2.908 1.00 83.94 83 LEU A N 1
ATOM 634 C CA . LEU A 1 83 ? -11.154 0.175 4.323 1.00 83.94 83 LEU A CA 1
ATOM 635 C C . LEU A 1 83 ? -12.400 -0.394 5.015 1.00 83.94 83 LEU A C 1
ATOM 637 O O . LEU A 1 83 ? -12.337 -0.736 6.192 1.00 83.94 83 LEU A O 1
ATOM 641 N N . HIS A 1 84 ? -13.535 -0.512 4.314 1.00 85.56 84 HIS A N 1
ATOM 642 C CA . HIS A 1 84 ? -14.794 -0.966 4.923 1.00 85.56 84 HIS A CA 1
ATOM 643 C C . HIS A 1 84 ? -14.646 -2.330 5.615 1.00 85.56 84 HIS A C 1
ATOM 645 O O . HIS A 1 84 ? -15.178 -2.540 6.697 1.00 85.56 84 HIS A O 1
ATOM 651 N N . GLU A 1 85 ? -13.883 -3.244 5.013 1.00 88.81 85 GLU A N 1
ATOM 652 C CA . GLU A 1 85 ? -13.736 -4.603 5.519 1.00 88.81 85 GLU A CA 1
ATOM 653 C C . GLU A 1 85 ? -12.906 -4.654 6.806 1.00 88.81 85 GLU A C 1
ATOM 655 O O . GLU A 1 85 ? -13.326 -5.314 7.754 1.00 88.81 85 GLU A O 1
ATOM 660 N N . VAL A 1 86 ? -11.793 -3.914 6.889 1.00 86.75 86 VAL A N 1
ATOM 661 C CA . VAL A 1 86 ? -11.000 -3.833 8.130 1.00 86.75 86 VAL A CA 1
ATOM 662 C C . VAL A 1 86 ? -11.741 -3.057 9.221 1.00 86.75 86 VAL A C 1
ATOM 664 O O . VAL A 1 86 ? -11.709 -3.452 10.379 1.00 86.75 86 VAL A O 1
ATOM 667 N N . VAL A 1 87 ? -12.498 -2.017 8.864 1.00 85.38 87 VAL A N 1
ATOM 668 C CA . VAL A 1 87 ? -13.342 -1.266 9.812 1.00 85.38 87 VAL A CA 1
ATOM 669 C C . VAL A 1 87 ? -14.462 -2.139 10.404 1.00 85.38 87 VAL A C 1
ATOM 671 O O . VAL A 1 87 ? -14.919 -1.915 11.532 1.00 85.38 87 VAL A O 1
ATOM 674 N N . ASP A 1 88 ? -14.918 -3.149 9.664 1.00 86.62 88 ASP A N 1
ATOM 675 C CA . ASP A 1 88 ? -15.935 -4.087 10.132 1.00 86.62 88 ASP A CA 1
ATOM 676 C C . ASP A 1 88 ? -15.369 -5.293 10.878 1.00 86.62 88 ASP A C 1
ATOM 678 O O . ASP A 1 88 ? -15.960 -5.698 11.880 1.00 86.62 88 ASP A O 1
ATOM 682 N N . LYS A 1 89 ? -14.239 -5.844 10.427 1.00 91.31 89 LYS A N 1
ATOM 683 C CA . LYS A 1 89 ? -13.626 -7.052 11.000 1.00 91.31 89 LYS A CA 1
ATOM 684 C C . LYS A 1 89 ? -12.612 -6.776 12.110 1.00 91.31 89 LYS A C 1
ATOM 686 O O . LYS A 1 89 ? -12.302 -7.690 12.865 1.00 91.31 89 LYS A O 1
ATOM 691 N N . GLY A 1 90 ? -12.088 -5.557 12.200 1.00 87.56 90 GLY A N 1
ATOM 692 C CA . GLY A 1 90 ? -10.986 -5.182 13.088 1.00 87.56 90 GLY A CA 1
ATOM 693 C C . GLY A 1 90 ? -9.609 -5.466 12.488 1.00 87.56 90 GLY A C 1
ATOM 694 O O . GLY A 1 90 ? -8.714 -4.651 12.645 1.00 87.56 90 GLY A O 1
ATOM 695 N N . GLU A 1 91 ? -9.431 -6.556 11.741 1.00 90.44 91 GLU A N 1
ATOM 696 C CA . GLU A 1 91 ? -8.157 -6.913 11.099 1.00 90.44 91 GLU A CA 1
ATOM 697 C C . GLU A 1 91 ? -8.379 -7.407 9.664 1.00 90.44 91 GLU A C 1
ATOM 699 O O . GLU A 1 91 ? -9.411 -8.013 9.351 1.00 90.44 9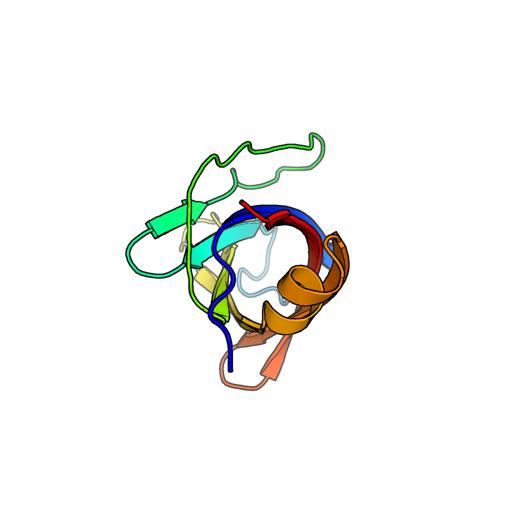1 GLU A O 1
ATOM 704 N N . LEU A 1 92 ? -7.421 -7.128 8.775 1.00 92.44 92 LEU A N 1
ATOM 705 C CA . LEU A 1 92 ? -7.446 -7.587 7.389 1.00 92.44 92 LEU A CA 1
ATOM 706 C C . LEU A 1 92 ? -6.040 -7.710 6.791 1.00 92.44 92 LEU A C 1
ATOM 708 O O . LEU A 1 92 ? -5.335 -6.716 6.627 1.00 92.44 92 LEU A O 1
ATOM 712 N N . ASP A 1 93 ? -5.734 -8.914 6.317 1.00 92.81 93 ASP A N 1
ATOM 713 C CA . ASP A 1 93 ? -4.537 -9.225 5.541 1.00 92.81 93 ASP A CA 1
ATOM 714 C C . ASP A 1 93 ? -4.898 -9.399 4.067 1.00 92.81 93 ASP A C 1
ATOM 716 O O . ASP A 1 93 ? -5.705 -10.265 3.708 1.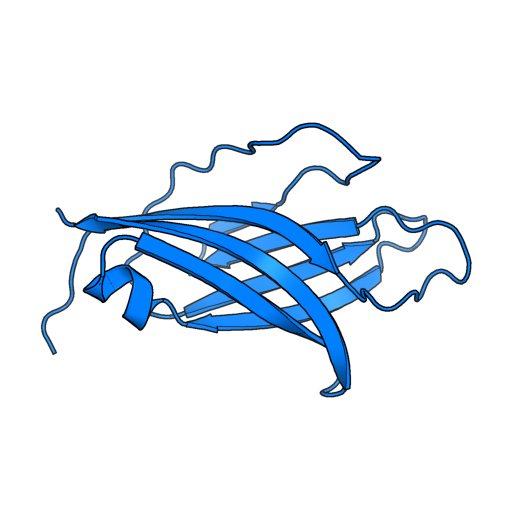00 92.81 93 ASP A O 1
ATOM 720 N N . VAL A 1 94 ? -4.316 -8.583 3.185 1.00 94.38 94 VAL A N 1
ATOM 721 C CA . VAL A 1 94 ? -4.757 -8.543 1.786 1.00 94.38 94 VAL A CA 1
ATOM 722 C C . VAL A 1 94 ? -3.641 -8.227 0.797 1.00 94.38 94 VAL A C 1
ATOM 724 O O . VAL A 1 94 ? -2.768 -7.395 1.032 1.00 94.38 94 VAL A O 1
ATOM 727 N N . TRP A 1 95 ? -3.702 -8.872 -0.371 1.00 95.12 95 TRP A N 1
ATOM 728 C CA . TRP A 1 95 ? -2.978 -8.425 -1.560 1.00 95.12 95 TRP A CA 1
ATOM 729 C C . TRP A 1 95 ? -3.792 -7.350 -2.276 1.00 95.12 95 TRP A C 1
ATOM 731 O O . TRP A 1 95 ? -4.831 -7.643 -2.864 1.00 95.12 95 TRP A O 1
ATOM 741 N N . PHE A 1 96 ? -3.296 -6.121 -2.249 1.00 94.69 96 PHE A N 1
ATOM 742 C CA . PHE A 1 96 ? -3.887 -4.985 -2.932 1.00 94.69 96 PHE A CA 1
ATOM 743 C C . PHE A 1 96 ? -3.256 -4.791 -4.323 1.00 94.69 96 PHE A C 1
ATOM 745 O O . PHE A 1 96 ? -2.047 -4.545 -4.403 1.00 94.69 96 PHE A O 1
ATOM 752 N N . PRO A 1 97 ? -4.031 -4.890 -5.420 1.00 96.44 97 PRO A N 1
ATOM 753 C CA . PRO A 1 97 ? -3.515 -4.668 -6.763 1.00 96.44 97 PRO A CA 1
ATOM 754 C C . PRO A 1 97 ? -3.294 -3.177 -7.026 1.00 96.44 97 PRO A C 1
ATOM 756 O O . PRO A 1 97 ? -4.179 -2.354 -6.798 1.00 96.44 97 PRO A O 1
ATOM 759 N N . ILE A 1 98 ? -2.135 -2.840 -7.587 1.00 95.50 98 ILE A N 1
ATOM 760 C CA . ILE A 1 98 ? -1.839 -1.497 -8.090 1.00 95.50 98 ILE A CA 1
ATOM 761 C C . ILE A 1 98 ? -1.901 -1.483 -9.614 1.00 95.50 98 ILE A C 1
ATOM 763 O O . ILE A 1 98 ? -1.632 -2.482 -10.291 1.00 95.50 98 ILE A O 1
ATOM 767 N N . LYS A 1 99 ? -2.233 -0.324 -10.173 1.00 96.44 99 LYS A N 1
ATOM 768 C CA . LYS A 1 99 ? -2.310 -0.113 -11.615 1.00 96.44 99 LYS A CA 1
ATOM 769 C C . LYS A 1 99 ? -1.458 1.064 -12.047 1.00 96.44 99 LYS A C 1
ATOM 771 O O . LYS A 1 99 ? -1.205 1.990 -11.292 1.00 96.44 99 LYS A O 1
ATOM 776 N N . SER A 1 100 ? -1.052 1.054 -13.304 1.00 93.88 100 SER A N 1
ATOM 777 C CA . SER A 1 100 ? -0.449 2.205 -13.951 1.00 93.88 100 SER A CA 1
ATOM 778 C C . SER A 1 100 ? -1.145 2.437 -15.276 1.00 93.88 100 SER A C 1
ATOM 780 O O . SER A 1 100 ? -1.125 1.555 -16.135 1.00 93.88 100 SER A O 1
ATOM 782 N N . MET A 1 101 ? -1.795 3.595 -15.420 1.00 89.62 101 MET A N 1
ATOM 783 C CA . MET A 1 101 ? -2.649 3.906 -16.574 1.00 89.62 101 MET A CA 1
ATOM 784 C C . MET A 1 101 ? -3.602 2.740 -16.902 1.00 89.62 101 MET A C 1
ATOM 786 O O . MET A 1 101 ? -3.567 2.177 -17.993 1.00 89.62 101 MET A O 1
ATOM 790 N N . GLU A 1 102 ? -4.384 2.310 -15.909 1.00 88.81 102 GLU A N 1
ATOM 791 C CA . GLU A 1 102 ? -5.326 1.176 -15.968 1.00 88.81 102 GLU A CA 1
ATOM 792 C C . GLU A 1 102 ? -4.746 -0.231 -16.187 1.00 88.81 102 GLU A C 1
ATOM 794 O O . GLU A 1 102 ? -5.461 -1.224 -16.043 1.00 88.81 102 GLU A O 1
ATOM 799 N N . THR A 1 103 ? -3.447 -0.356 -16.449 1.00 93.94 103 THR A N 1
ATOM 800 C CA . THR A 1 103 ? -2.788 -1.655 -16.620 1.00 93.94 103 THR A CA 1
ATOM 801 C C . THR A 1 103 ? -2.288 -2.178 -15.278 1.00 93.94 103 THR A C 1
ATOM 803 O O . THR A 1 103 ? -1.751 -1.411 -14.482 1.00 93.94 103 THR A O 1
ATOM 806 N N . ALA A 1 104 ? -2.430 -3.481 -15.020 1.00 95.81 104 ALA A N 1
ATOM 807 C CA . ALA A 1 104 ? -1.905 -4.110 -13.808 1.00 95.81 104 ALA A CA 1
ATOM 808 C C . ALA A 1 104 ? -0.400 -3.826 -13.645 1.00 95.81 104 ALA A C 1
ATOM 810 O O . ALA A 1 104 ? 0.389 -4.079 -14.556 1.00 95.81 104 ALA A O 1
ATOM 811 N N . ALA A 1 105 ? -0.018 -3.300 -12.481 1.00 95.81 105 ALA A N 1
ATOM 812 C CA . ALA A 1 105 ? 1.340 -2.846 -12.179 1.00 95.81 105 ALA A CA 1
ATOM 813 C C . ALA A 1 105 ? 1.998 -3.617 -11.019 1.00 95.81 105 ALA A C 1
ATOM 815 O O . ALA A 1 105 ? 3.092 -3.257 -10.585 1.00 95.81 105 ALA A O 1
ATOM 816 N N . GLY A 1 106 ? 1.340 -4.677 -10.545 1.00 94.94 106 GLY A N 1
ATOM 817 C CA . GLY A 1 106 ? 1.767 -5.532 -9.442 1.00 94.94 106 GLY A CA 1
ATOM 818 C C . GLY A 1 106 ? 0.784 -5.495 -8.277 1.00 94.94 106 GLY A C 1
ATOM 819 O O . GLY A 1 106 ? -0.283 -4.896 -8.380 1.00 94.94 106 GLY A O 1
ATOM 820 N N . ASP A 1 107 ? 1.159 -6.132 -7.171 1.00 94.12 107 ASP A N 1
ATOM 821 C CA . ASP A 1 107 ? 0.374 -6.130 -5.935 1.00 94.12 107 ASP A CA 1
ATOM 822 C C . ASP A 1 107 ? 1.260 -5.771 -4.735 1.00 94.12 107 ASP A C 1
ATOM 824 O O . ASP A 1 107 ? 2.445 -6.126 -4.705 1.00 94.12 107 ASP A O 1
ATOM 828 N N . VAL A 1 108 ? 0.669 -5.146 -3.718 1.00 90.62 108 VAL A N 1
ATOM 829 C CA . VAL A 1 108 ? 1.274 -4.885 -2.404 1.00 90.62 108 VAL A CA 1
ATOM 830 C C . VAL A 1 108 ? 0.490 -5.655 -1.345 1.00 90.62 108 VAL A C 1
ATOM 832 O O . VAL A 1 108 ? -0.733 -5.585 -1.307 1.00 90.62 108 VAL A O 1
ATOM 835 N N . TYR A 1 109 ? 1.177 -6.417 -0.502 1.00 89.94 109 TYR A N 1
ATOM 836 C CA . TYR A 1 109 ? 0.581 -7.080 0.652 1.00 89.94 109 TYR A CA 1
ATOM 837 C C . TYR A 1 109 ? 0.528 -6.114 1.831 1.00 89.94 109 TYR A C 1
ATOM 839 O O . TYR A 1 109 ? 1.565 -5.558 2.210 1.00 89.94 109 TYR A O 1
ATOM 847 N N . PHE A 1 110 ? -0.661 -5.964 2.397 1.00 86.75 110 PHE A N 1
ATOM 848 C CA . PHE A 1 110 ? -0.927 -5.167 3.582 1.00 86.75 110 PHE A CA 1
ATOM 849 C C . PHE A 1 110 ? -1.391 -6.051 4.732 1.00 86.75 110 PHE A C 1
ATOM 851 O O . PHE A 1 110 ? -2.204 -6.950 4.516 1.00 86.75 110 PHE A O 1
ATOM 858 N N . GLU A 1 111 ? -0.923 -5.720 5.929 1.00 86.12 111 GLU A N 1
ATOM 859 C CA . GLU A 1 111 ? -1.556 -6.081 7.197 1.00 86.12 111 GLU A CA 1
ATOM 860 C C . GLU A 1 111 ? -2.240 -4.815 7.723 1.00 86.12 111 GLU A C 1
ATOM 862 O O . GLU A 1 111 ? -1.611 -3.754 7.835 1.00 86.12 111 GLU A O 1
ATOM 867 N N . LEU A 1 112 ? -3.551 -4.887 7.941 1.00 84.44 112 LEU A N 1
ATOM 868 C CA . LEU A 1 112 ? -4.370 -3.766 8.390 1.00 84.44 112 LEU A CA 1
ATOM 869 C C . LEU A 1 112 ? -5.029 -4.105 9.721 1.00 84.44 112 LEU A C 1
ATOM 871 O O . LEU A 1 112 ? -5.609 -5.180 9.875 1.00 84.44 112 LEU A O 1
ATOM 875 N N . THR A 1 113 ? -5.053 -3.140 10.631 1.00 82.62 113 THR A N 1
ATOM 876 C CA . THR A 1 113 ? -5.759 -3.257 11.908 1.00 82.62 113 THR A CA 1
ATOM 877 C C . THR A 1 113 ? -6.517 -1.972 12.203 1.00 82.62 113 THR A C 1
ATOM 879 O O . THR A 1 113 ? -5.972 -0.878 12.087 1.00 82.62 113 THR A O 1
ATOM 882 N N . PHE A 1 114 ? -7.784 -2.091 12.579 1.00 81.69 114 PHE A N 1
ATOM 883 C CA . PHE A 1 114 ? -8.649 -0.998 12.987 1.00 81.69 114 PHE A CA 1
ATOM 884 C C . PHE A 1 114 ? -9.086 -1.185 14.441 1.00 81.69 114 PHE A C 1
ATOM 886 O O . PHE A 1 114 ? -9.826 -2.110 14.777 1.00 81.69 114 PHE A O 1
ATOM 893 N N . TYR A 1 115 ? -8.665 -0.260 15.296 1.00 76.06 115 TYR A N 1
ATOM 894 C CA . TYR A 1 115 ? -9.066 -0.187 16.694 1.00 76.06 115 TYR A CA 1
ATOM 895 C C . TYR A 1 115 ? -10.222 0.803 16.828 1.00 76.06 115 TYR A C 1
ATOM 897 O O . TYR A 1 115 ? -10.016 2.013 16.737 1.00 76.06 115 TYR A O 1
ATOM 905 N N . ALA A 1 116 ? -11.442 0.297 17.016 1.00 79.75 116 ALA A N 1
ATOM 906 C CA . ALA A 1 116 ? -12.605 1.143 17.284 1.00 79.75 116 ALA A CA 1
ATOM 907 C C . ALA A 1 116 ? -12.479 1.836 18.656 1.00 79.75 116 ALA A C 1
ATOM 909 O O . ALA A 1 116 ? -12.014 1.212 19.613 1.00 79.75 116 ALA A O 1
ATOM 910 N N . LEU A 1 117 ? -12.899 3.104 18.731 1.00 72.19 117 LEU A N 1
ATOM 911 C CA . LEU A 1 117 ? -13.005 3.889 19.969 1.00 72.19 117 LEU A CA 1
ATOM 912 C C . LEU A 1 117 ? -14.376 3.733 20.639 1.00 72.19 117 LEU A C 1
ATOM 914 O O . LEU A 1 117 ? -15.384 3.574 19.909 1.00 72.19 117 LEU A O 1
#

pLDDT: mean 77.44, std 16.47, range [35.88, 96.62]

Sequence (117 aa):
MTQKIGVLVAIPIKGRKLINRSGGKQSPYVELKLSEQTKRTKASLIASVEPEWDQEASQLNMNVAVHDEGKKKELIGEGTLLLHEVVDKGELDVWFPIKSMETAAGDVYFELTFYAL

Solvent-accessible surface area (backbone atoms only — not comparable to full-atom values): 6883 Å² total; per-residue (Å²): 135,87,86,74,52,39,42,49,47,76,40,76,73,49,75,45,77,61,55,79,83,78,86,66,86,76,26,51,25,47,35,43,35,45,88,97,46,73,49,66,53,74,61,46,87,76,91,86,85,76,81,89,66,98,55,77,61,82,69,58,56,34,40,40,37,32,33,25,71,43,100,79,60,43,79,42,21,31,41,75,49,73,39,62,61,26,69,72,65,32,52,42,77,46,78,45,70,23,26,39,95,88,39,82,19,24,34,38,32,32,47,32,39,32,47,74,112

InterPro domains:
  IPR000008 C2 domain [PF00168] (11-97)
  IPR035892 C2 domain superfamily [G3DSA:2.60.40.150] (2-117)
  IPR035892 C2 domain superfamily [SSF49562] (6-115)
  IPR052981 Ingression C2 domain-containing protein [PTHR47052] (16-114)

Mean predicted aligned error: 7.56 Å

Organism: NCBI:txid1440133

Radius of gyration: 14.51 Å; Cα contacts (8 Å, |Δi|>4): 252; chains: 1; bounding box: 42×24×37 Å

Nearest PDB structures (foldseek):
  3l9b-assembly1_A  TM=7.450E-01  e=3.615E-05  Rattus norvegicus
  5okn-assembly1_A  TM=5.934E-01  e=3.679E-03  Homo sapiens
  5okm-assembly1_A  TM=5.922E-01  e=6.260E-03  Homo sapiens
  3cwz-assembly1_B  TM=3.790E-01  e=6.372E-01  Mus musculus

Secondary structure (DSSP, 8-state):
-----EEEEEEEEEEES----SSS---EEEEEEETTEEEEPPPPSS---------B---SEEEEEEEE-STT-EEEEEEEEE-HHHHHHSEEEEEEEEEETTEEEEEEEEEEEEEE-

Foldseek 3Di:
DDQFWWWKDKFFFDWPPADDPPVDDFFKKKWKAAPPDIDIDDTDPDDDGDDDDGDTHRDQKIKMWMWTPPPVGGTRFIDIDGCPVCSVVQWDWDWAWTDDPNHTRTTITMTMGIGTD